Protein AF-A0A7S2PXH4-F1 (afdb_monomer)

Organism: NCBI:txid1333877

Foldseek 3Di:
DDDWDWDFPDDDPQKTWTQTPLQSDTDIDGVVVNPDDDDDDPDPVVVVVVVVVVVVVVVVVVCVVVVHPDDDDDPVVVVVVVVVVVVVVVVVVVVVVVSVVVVVVVVD

Radius of gyration: 20.84 Å; Cα contacts (8 Å, |Δi|>4): 64; chains: 1; bounding box: 46×39×56 Å

Secondary structure (DSSP, 8-state):
-----EEEEEEETTEEEEEETTTTEEEEEEGGGG-S--PPPS-HHHHHHHHHHHHHHHHHHHHHHTT-S-----HHHHHHHHHHHHHHHHHHHHHHHHHHHHHHHHT-

pLDDT: mean 73.33, std 10.9, range [51.22, 93.06]

Solvent-accessible surface area (backbone atoms only — not comparable to full-atom values): 6592 Å² total; per-residue (Å²): 133,83,89,79,64,58,47,77,79,48,78,58,92,62,37,33,32,33,36,28,65,91,72,75,43,76,45,76,45,50,52,81,76,66,62,87,80,84,82,78,74,96,44,72,66,56,52,50,48,50,52,49,49,53,52,50,49,50,50,50,49,50,32,58,76,69,75,46,94,72,89,84,78,58,70,64,60,57,47,52,53,54,48,51,51,52,51,50,53,53,51,52,51,52,53,51,50,51,52,52,50,56,52,61,59,74,74,109

Mean predicted aligned error: 15.56 Å

Structure (mmCIF, N/CA/C/O backbone):
data_AF-A0A7S2PXH4-F1
#
_entry.id   AF-A0A7S2PXH4-F1
#
loop_
_atom_site.group_PDB
_atom_site.id
_atom_site.type_symbol
_atom_site.label_atom_id
_atom_site.label_alt_id
_atom_site.label_comp_id
_atom_site.label_asym_id
_atom_site.label_entity_id
_atom_site.label_seq_id
_atom_site.pdbx_PDB_ins_code
_atom_site.Cartn_x
_atom_site.Cartn_y
_atom_site.Cartn_z
_atom_site.occupancy
_atom_site.B_iso_or_equiv
_atom_site.auth_seq_id
_atom_site.auth_comp_id
_atom_site.auth_asym_id
_atom_site.auth_atom_id
_atom_site.pdbx_PDB_model_num
ATOM 1 N N . GLY A 1 1 ? -23.917 -3.960 0.389 1.00 55.62 1 GLY A N 1
ATOM 2 C CA . GLY A 1 1 ? -23.735 -3.595 1.810 1.00 55.62 1 GLY A CA 1
ATOM 3 C C . GLY A 1 1 ? -22.778 -2.424 1.901 1.00 55.62 1 GLY A C 1
ATOM 4 O O . GLY A 1 1 ? -22.101 -2.149 0.921 1.00 55.62 1 GLY A O 1
ATOM 5 N N . ARG A 1 2 ? -22.734 -1.703 3.026 1.00 70.00 2 ARG A N 1
ATOM 6 C CA . ARG A 1 2 ? -21.697 -0.683 3.260 1.00 70.00 2 ARG A CA 1
ATOM 7 C C . ARG A 1 2 ? -20.409 -1.412 3.660 1.00 70.00 2 ARG A C 1
ATOM 9 O O . ARG A 1 2 ? -20.461 -2.209 4.593 1.00 70.00 2 ARG A O 1
ATOM 16 N N . TRP A 1 3 ? -19.305 -1.154 2.962 1.00 74.88 3 TRP A N 1
ATOM 17 C CA . TRP A 1 3 ? -17.989 -1.701 3.302 1.00 74.88 3 TRP A CA 1
ATOM 18 C C . TRP A 1 3 ? -17.607 -1.324 4.739 1.00 74.88 3 TRP A C 1
ATOM 20 O O . TRP A 1 3 ? -17.840 -0.192 5.176 1.00 74.88 3 TRP A O 1
ATOM 30 N N . ARG A 1 4 ? -17.079 -2.292 5.494 1.00 77.75 4 ARG A N 1
ATOM 31 C CA . ARG A 1 4 ? -16.618 -2.112 6.876 1.00 77.75 4 ARG A CA 1
ATOM 32 C C . ARG A 1 4 ? -15.147 -2.489 6.941 1.00 77.75 4 ARG A C 1
ATOM 34 O O . ARG A 1 4 ? -14.766 -3.551 6.470 1.00 77.75 4 ARG A O 1
ATOM 41 N N . HIS A 1 5 ? -14.344 -1.625 7.547 1.00 80.94 5 HIS A N 1
ATOM 42 C CA . HIS A 1 5 ? -12.913 -1.857 7.721 1.00 80.94 5 HIS A CA 1
ATOM 43 C C . HIS A 1 5 ? -12.655 -2.518 9.076 1.00 80.94 5 HIS A C 1
ATOM 45 O O . HIS A 1 5 ? -13.269 -2.143 10.084 1.00 80.94 5 HIS A O 1
ATOM 51 N N . GLY A 1 6 ? -11.747 -3.486 9.102 1.00 84.12 6 GLY A N 1
ATOM 52 C CA . GLY A 1 6 ? -11.333 -4.174 10.314 1.00 84.12 6 GLY A CA 1
ATOM 53 C C . GLY A 1 6 ? -9.938 -4.764 10.164 1.00 84.12 6 GLY A C 1
ATOM 54 O O . GLY A 1 6 ? -9.453 -4.963 9.053 1.00 84.12 6 GLY A O 1
ATOM 55 N N . ARG A 1 7 ? -9.284 -5.015 11.294 1.00 82.19 7 ARG A N 1
ATOM 56 C CA . ARG A 1 7 ? -7.990 -5.688 11.360 1.00 82.19 7 ARG A CA 1
ATOM 57 C C . ARG A 1 7 ? -8.219 -7.146 11.721 1.00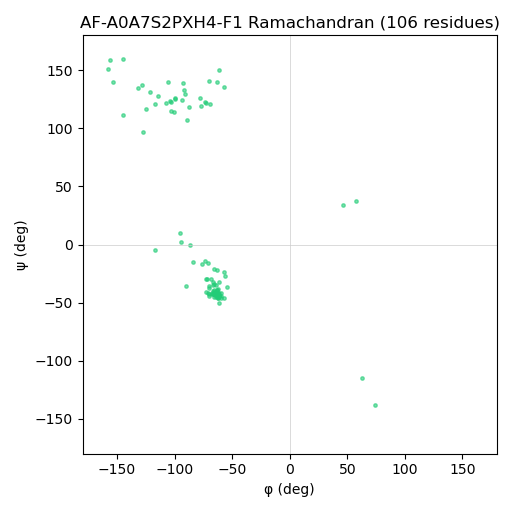 82.19 7 ARG A C 1
ATOM 59 O O . ARG A 1 7 ? -8.835 -7.430 12.744 1.00 82.19 7 ARG A O 1
ATOM 66 N N . VAL A 1 8 ? -7.705 -8.067 10.913 1.00 85.25 8 VAL A N 1
ATOM 67 C CA . VAL A 1 8 ? -7.726 -9.487 11.275 1.00 85.25 8 VAL A CA 1
ATOM 68 C C . VAL A 1 8 ? -6.642 -9.757 12.305 1.00 85.25 8 VAL A C 1
ATOM 70 O O . VAL A 1 8 ? -5.463 -9.508 12.065 1.00 85.25 8 VAL A O 1
ATOM 73 N N . LEU A 1 9 ? -7.075 -10.211 13.477 1.00 84.62 9 LEU A N 1
ATOM 74 C CA . LEU A 1 9 ? -6.204 -10.553 14.597 1.00 84.62 9 LEU A CA 1
ATOM 75 C C . LEU A 1 9 ? -5.781 -12.019 14.536 1.00 84.62 9 LEU A C 1
ATOM 77 O O . LEU A 1 9 ? -4.656 -12.355 14.893 1.00 84.62 9 LEU A O 1
ATOM 81 N N . GLU A 1 10 ? -6.688 -12.886 14.088 1.00 86.75 10 GLU A N 1
ATOM 82 C CA . GLU A 1 10 ? -6.461 -14.323 14.025 1.00 86.75 10 GLU A CA 1
ATOM 83 C C . GLU A 1 10 ? -7.331 -14.962 12.936 1.00 86.75 10 GLU A C 1
ATOM 85 O O . GLU A 1 10 ? -8.504 -14.612 12.790 1.00 86.75 10 GLU A O 1
ATOM 90 N N . LEU A 1 11 ? -6.759 -15.914 12.195 1.00 87.62 11 LEU A N 1
ATOM 91 C CA . LEU A 1 11 ? -7.459 -16.743 11.215 1.00 87.62 11 LEU A CA 1
ATOM 92 C C . LEU A 1 11 ? -7.216 -18.218 11.563 1.00 87.62 11 LEU A C 1
ATOM 94 O O . LEU A 1 11 ? -6.077 -18.683 11.538 1.00 87.6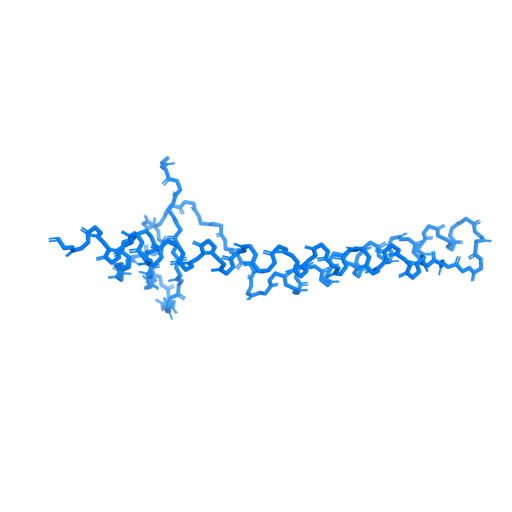2 11 LEU A O 1
ATOM 98 N N . GLN A 1 12 ? -8.277 -18.950 11.902 1.00 86.62 12 GLN A N 1
ATOM 99 C CA . GLN A 1 12 ? -8.219 -20.368 12.269 1.00 86.62 12 GLN A CA 1
ATOM 100 C C . GLN A 1 12 ? -9.211 -21.173 11.428 1.00 86.62 12 GLN A C 1
ATOM 102 O O . GLN A 1 12 ? -10.392 -21.273 11.758 1.00 86.62 12 GLN A O 1
ATOM 107 N N . GLY A 1 13 ? -8.725 -21.791 10.351 1.00 88.69 13 GLY A N 1
ATOM 108 C CA . GLY A 1 13 ? -9.579 -22.568 9.451 1.00 88.69 13 GLY A CA 1
ATOM 109 C C . GLY A 1 13 ? -10.641 -21.682 8.797 1.00 88.69 13 GLY A C 1
ATOM 110 O O . GLY A 1 13 ? -10.299 -20.791 8.027 1.00 88.69 13 GLY A O 1
ATOM 111 N N . GLU A 1 14 ? -11.916 -21.924 9.112 1.00 90.38 14 GLU A N 1
ATOM 112 C CA . GLU A 1 14 ? -13.057 -21.145 8.602 1.00 90.38 14 GLU A CA 1
ATOM 113 C C . GLU A 1 14 ? -13.500 -20.010 9.541 1.00 90.38 14 GLU A C 1
ATOM 115 O O . GLU A 1 14 ? -14.466 -19.313 9.243 1.00 90.38 14 GLU A O 1
ATOM 120 N N . GLU A 1 15 ? -12.814 -19.810 10.665 1.00 91.25 15 GLU A N 1
ATOM 121 C CA . GLU A 1 15 ? -13.125 -18.778 11.656 1.00 91.25 15 GLU A CA 1
ATOM 122 C C . GLU A 1 15 ? -12.121 -17.628 11.576 1.00 91.25 15 GLU A C 1
ATOM 124 O O . GLU A 1 15 ? -10.911 -17.846 11.458 1.00 91.25 15 GLU A O 1
ATOM 129 N N . VAL A 1 16 ? -12.618 -16.399 11.704 1.00 91.19 16 VAL A N 1
ATOM 130 C CA . VAL A 1 16 ? -11.802 -15.185 11.697 1.00 91.19 16 VAL A CA 1
ATOM 131 C C . VAL A 1 16 ? -12.171 -14.282 12.867 1.00 91.19 16 VAL A C 1
ATOM 133 O O . VAL A 1 16 ? -13.343 -14.044 13.159 1.00 91.19 16 VAL A O 1
ATOM 136 N N . THR A 1 17 ? -11.147 -13.769 13.543 1.00 90.62 17 THR A N 1
ATOM 137 C CA . THR A 1 17 ? -11.286 -12.758 14.591 1.00 90.62 17 THR A CA 1
ATOM 138 C C . THR A 1 17 ? -10.932 -11.399 14.000 1.00 90.62 17 THR A C 1
ATOM 140 O O . THR A 1 17 ? -9.780 -11.161 13.626 1.00 90.62 17 THR A O 1
ATOM 143 N N . VAL A 1 18 ? -11.916 -10.504 13.919 1.00 88.81 18 VAL A N 1
ATOM 144 C CA . VAL A 1 18 ? -11.778 -9.164 13.339 1.00 88.81 18 VAL A CA 1
ATOM 145 C C . VAL A 1 18 ? -11.963 -8.111 14.424 1.00 88.81 18 VAL A C 1
ATOM 147 O O . VAL A 1 18 ? -12.966 -8.099 15.132 1.00 88.81 18 VAL A O 1
ATOM 150 N N . GLU A 1 19 ? -11.014 -7.188 14.533 1.00 87.50 19 GLU A N 1
ATOM 151 C CA . GLU A 1 19 ? -11.189 -5.931 15.254 1.00 87.50 19 GLU A CA 1
ATOM 152 C C . GLU A 1 19 ? -11.737 -4.874 14.291 1.00 87.50 19 GLU A C 1
ATOM 154 O O . GLU A 1 19 ? -11.032 -4.379 13.410 1.00 87.50 19 GLU A O 1
ATOM 159 N N . TRP A 1 20 ? -13.009 -4.514 14.435 1.00 86.75 20 TRP A N 1
ATOM 160 C CA . TRP A 1 20 ? -13.659 -3.543 13.560 1.00 86.75 20 TRP A CA 1
ATOM 161 C C . TRP A 1 20 ? -13.192 -2.119 13.858 1.00 86.75 20 TRP A C 1
ATOM 163 O O . TRP A 1 20 ? -13.401 -1.599 14.956 1.00 86.75 20 TRP A O 1
ATOM 173 N N . THR A 1 21 ? -12.647 -1.437 12.850 1.00 76.88 21 THR A N 1
ATOM 174 C CA . THR A 1 21 ? -11.992 -0.135 13.023 1.00 76.88 21 THR A CA 1
ATOM 175 C C . THR A 1 21 ? -12.949 0.935 13.535 1.00 76.88 21 THR A C 1
ATOM 177 O O . THR A 1 21 ? -12.545 1.758 14.341 1.00 76.88 21 THR A O 1
ATOM 180 N N . ALA A 1 22 ? -14.207 0.955 13.086 1.00 73.56 22 ALA A N 1
ATOM 181 C CA . ALA A 1 22 ? -15.157 2.011 13.452 1.00 73.56 22 ALA A CA 1
ATOM 182 C C . ALA A 1 22 ? -15.633 1.933 14.914 1.00 73.56 22 ALA A C 1
ATOM 184 O O . ALA A 1 22 ? -15.959 2.961 15.501 1.00 73.56 22 ALA A O 1
ATOM 185 N N . SER A 1 23 ? -15.677 0.731 15.488 1.00 75.06 23 SER A N 1
ATOM 186 C CA . SER A 1 23 ? -16.273 0.467 16.802 1.00 75.06 23 SER A CA 1
ATOM 187 C C . SER A 1 23 ? -15.277 -0.044 17.843 1.00 75.06 23 SER A C 1
ATOM 189 O O . SER A 1 23 ? -15.681 -0.234 18.985 1.00 75.06 23 SER A O 1
ATOM 191 N N . ASN A 1 24 ? -14.010 -0.289 17.471 1.00 75.44 24 ASN A N 1
ATOM 192 C CA . ASN A 1 24 ? -13.017 -1.001 18.295 1.00 75.44 24 ASN A CA 1
ATOM 193 C C . ASN A 1 24 ? -13.602 -2.282 18.923 1.00 75.44 24 ASN A C 1
ATOM 195 O O . ASN A 1 24 ? -13.309 -2.641 20.061 1.00 75.44 24 ASN A O 1
ATOM 199 N N . PHE A 1 25 ? -14.507 -2.928 18.189 1.00 84.31 25 PHE A N 1
ATOM 200 C CA . PHE A 1 25 ? -15.219 -4.112 18.642 1.00 84.31 25 PHE A CA 1
ATOM 201 C C . PHE A 1 25 ? -14.545 -5.326 18.028 1.00 84.31 25 PHE A C 1
ATOM 203 O O . PHE A 1 25 ? -14.382 -5.377 16.808 1.00 84.31 25 PHE A O 1
ATOM 210 N N . VAL A 1 26 ? -14.160 -6.276 18.874 1.00 89.06 26 VAL A N 1
ATOM 211 C CA . VAL A 1 26 ? -13.583 -7.544 18.441 1.00 89.06 26 VAL A CA 1
ATOM 212 C C . VAL A 1 26 ? -14.701 -8.561 18.330 1.00 89.06 26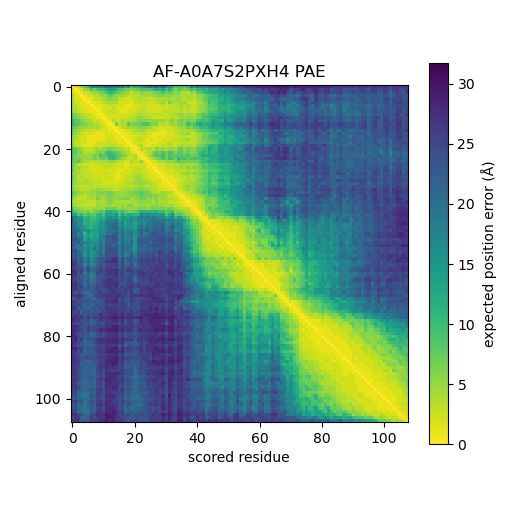 VAL A C 1
ATOM 214 O O . VAL A 1 26 ? -15.424 -8.814 19.292 1.00 89.06 26 VAL A O 1
ATOM 217 N N . GLU A 1 27 ? -14.823 -9.148 17.152 1.00 91.56 27 GLU A N 1
ATOM 218 C CA . GLU A 1 27 ? -15.830 -10.147 16.847 1.00 91.56 27 GLU A CA 1
ATOM 219 C C . GLU A 1 27 ? -15.157 -11.368 16.234 1.00 91.56 27 GLU A C 1
ATOM 221 O O . GLU A 1 27 ? -14.270 -11.240 15.388 1.00 91.56 27 GLU A O 1
ATOM 226 N N . ARG A 1 28 ? -15.581 -12.554 16.670 1.00 91.75 28 ARG A N 1
ATOM 227 C CA . ARG A 1 28 ? -15.217 -13.815 16.032 1.00 91.75 28 ARG A CA 1
ATOM 228 C C . ARG A 1 28 ? -16.415 -14.291 15.234 1.00 91.75 28 ARG A C 1
ATOM 230 O O . ARG A 1 28 ? -17.497 -14.432 15.802 1.00 91.75 28 ARG A O 1
ATOM 237 N N . LEU A 1 29 ? -16.210 -14.516 13.946 1.00 93.06 29 LEU A N 1
ATOM 238 C CA . LEU A 1 29 ? -17.256 -14.971 13.047 1.00 93.06 29 LEU A CA 1
ATOM 239 C C . LEU A 1 29 ? -16.701 -15.927 11.982 1.00 93.06 29 LEU A C 1
ATOM 241 O O . LEU A 1 29 ? -15.502 -15.899 11.688 1.00 93.06 29 LEU A O 1
ATOM 245 N N . PRO A 1 30 ? -17.564 -16.739 11.355 1.00 91.25 30 PRO A N 1
ATOM 246 C CA . PRO A 1 30 ? -17.184 -17.531 10.197 1.00 91.25 30 PRO A CA 1
ATOM 247 C C . PRO A 1 30 ? -16.779 -16.639 9.016 1.00 91.25 30 PRO A C 1
ATOM 249 O O . PRO A 1 30 ? -17.460 -15.663 8.701 1.00 91.25 30 PRO A O 1
ATOM 252 N N . LEU A 1 31 ? -15.732 -17.019 8.280 1.00 86.44 31 LEU A N 1
ATOM 253 C CA . LEU A 1 31 ? -15.223 -16.282 7.115 1.00 86.44 31 LEU A CA 1
ATOM 254 C C . LEU A 1 31 ? -16.319 -16.030 6.064 1.00 86.44 31 LEU A C 1
ATOM 256 O O . LEU A 1 31 ? -16.390 -14.963 5.464 1.00 86.44 31 LEU A O 1
ATOM 260 N N . ARG A 1 32 ? -17.224 -17.003 5.888 1.00 87.06 32 ARG A N 1
ATOM 261 C CA . ARG A 1 32 ? -18.374 -16.924 4.970 1.00 87.06 32 ARG A CA 1
ATOM 262 C C . ARG A 1 32 ? -19.382 -15.824 5.321 1.00 87.06 32 ARG A C 1
ATOM 264 O O . ARG A 1 32 ? -20.149 -15.416 4.456 1.00 87.06 32 ARG A O 1
ATOM 271 N N . GLU A 1 33 ? -19.413 -15.371 6.574 1.00 85.81 33 GLU A N 1
ATOM 272 C CA . GLU A 1 33 ? -20.321 -14.312 7.030 1.00 85.81 33 GLU A CA 1
ATOM 273 C C . GLU A 1 33 ? -19.775 -12.907 6.743 1.00 85.81 33 GLU A C 1
ATOM 275 O O . GLU A 1 33 ? -20.546 -11.949 6.732 1.00 85.81 33 GLU A O 1
ATOM 280 N N . LEU A 1 34 ? -18.477 -12.777 6.428 1.00 78.56 34 LEU A N 1
ATOM 281 C CA . LEU A 1 34 ? -17.877 -11.503 6.016 1.00 78.56 34 LEU A CA 1
ATOM 282 C C . LEU A 1 34 ? -18.311 -11.040 4.614 1.00 78.56 34 LEU A C 1
ATOM 284 O O . LEU A 1 34 ? -18.161 -9.862 4.296 1.00 78.56 34 LEU A O 1
ATOM 288 N N . GLY A 1 35 ? -18.883 -11.924 3.789 1.00 79.75 35 GLY A N 1
ATOM 289 C CA . GLY A 1 35 ? -19.272 -11.602 2.413 1.00 79.75 35 GLY A CA 1
ATOM 290 C C . GLY A 1 35 ? -18.066 -11.486 1.474 1.00 79.75 35 GLY A C 1
ATOM 291 O O . GLY A 1 35 ? -17.164 -12.319 1.522 1.00 79.75 35 GLY A O 1
ATOM 292 N N . GLU A 1 36 ? -18.064 -10.481 0.592 1.00 78.62 36 GLU A N 1
ATOM 293 C CA . GLU A 1 36 ? -16.902 -10.161 -0.250 1.00 78.62 36 GLU A CA 1
ATOM 294 C C . GLU A 1 36 ? -15.799 -9.526 0.606 1.00 78.62 36 GLU A C 1
ATOM 296 O O . GLU A 1 36 ? -16.018 -8.501 1.254 1.00 78.62 36 GLU A O 1
ATOM 301 N N . VAL A 1 37 ? -14.617 -10.149 0.612 1.00 74.31 37 VAL A N 1
ATOM 302 C CA . VAL A 1 37 ? -13.460 -9.699 1.392 1.00 74.31 37 VAL A CA 1
ATOM 303 C C . VAL A 1 37 ? -12.327 -9.324 0.450 1.00 74.31 37 VAL A C 1
ATOM 305 O O . VAL A 1 37 ? -11.840 -10.165 -0.304 1.00 74.31 37 VAL A O 1
ATOM 308 N N . GLU A 1 38 ? -11.889 -8.072 0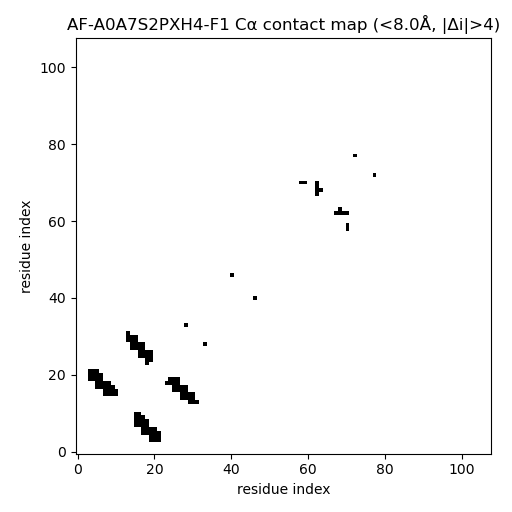.533 1.00 78.88 38 GLU A N 1
ATOM 309 C CA . GLU A 1 38 ? -10.675 -7.586 -0.115 1.00 78.88 38 GLU A CA 1
ATOM 310 C C . GLU A 1 38 ? -9.573 -7.461 0.941 1.00 78.88 38 GLU A C 1
ATOM 312 O O . GLU A 1 38 ? -9.691 -6.704 1.909 1.00 78.88 38 GLU A O 1
ATOM 317 N N . TRP A 1 39 ? -8.528 -8.272 0.794 1.00 76.56 39 TRP A N 1
ATOM 318 C CA . TRP A 1 39 ? -7.414 -8.318 1.732 1.00 76.56 39 TRP A CA 1
ATOM 319 C C . TRP A 1 39 ? -6.372 -7.283 1.336 1.00 76.56 39 TRP A C 1
ATOM 321 O O . TRP A 1 39 ? -5.788 -7.376 0.260 1.00 76.56 39 TRP A O 1
ATOM 331 N N . LEU A 1 40 ? -6.122 -6.320 2.221 1.00 68.44 40 LEU A N 1
ATOM 332 C CA . LEU A 1 40 ? -5.036 -5.369 2.021 1.00 68.44 40 LEU A CA 1
ATOM 333 C C . LEU A 1 40 ? -3.681 -6.076 2.193 1.00 68.44 40 LEU A C 1
ATOM 335 O O . LEU A 1 40 ? -3.545 -6.910 3.099 1.00 68.44 40 LEU A O 1
ATOM 339 N N . PRO A 1 41 ? -2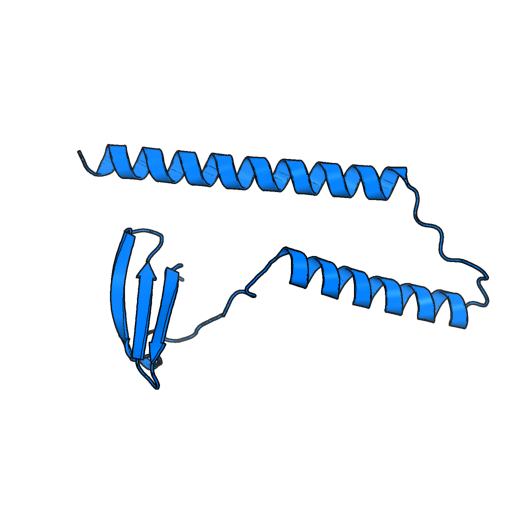.678 -5.748 1.365 1.00 59.50 41 PRO A N 1
ATOM 340 C CA . PRO A 1 41 ? -1.336 -6.280 1.522 1.00 59.50 41 PRO A CA 1
ATOM 341 C C . PRO A 1 41 ? -0.738 -5.875 2.882 1.00 59.50 41 PRO A C 1
ATOM 343 O O . PRO A 1 41 ? -1.078 -4.825 3.435 1.00 59.50 41 PRO A O 1
ATOM 346 N N . PRO A 1 42 ? 0.151 -6.709 3.450 1.00 57.69 42 PRO A N 1
ATOM 347 C CA . PRO A 1 42 ? 0.697 -6.509 4.792 1.00 57.69 42 PRO A CA 1
ATOM 348 C C . PRO A 1 42 ? 1.574 -5.255 4.922 1.00 57.69 42 PRO A C 1
ATOM 350 O O . PRO A 1 42 ? 1.748 -4.769 6.040 1.00 57.69 42 PRO A O 1
ATOM 353 N N . ASP A 1 43 ? 2.100 -4.728 3.811 1.00 65.94 43 ASP A N 1
ATOM 354 C CA . ASP A 1 43 ? 2.897 -3.505 3.785 1.00 65.94 43 ASP A CA 1
ATOM 355 C C . ASP A 1 43 ? 2.639 -2.696 2.493 1.00 65.94 43 ASP A C 1
ATOM 357 O O . ASP A 1 43 ? 3.042 -3.125 1.408 1.00 65.94 43 ASP A O 1
ATOM 361 N N . PRO A 1 44 ? 2.003 -1.513 2.580 1.00 56.28 44 PRO A N 1
ATOM 362 C CA . PRO A 1 44 ? 1.870 -0.587 1.453 1.00 56.28 44 PRO A CA 1
ATOM 363 C C . PRO A 1 44 ? 3.218 -0.191 0.831 1.00 56.28 44 PRO A C 1
ATOM 365 O O . PRO A 1 44 ? 3.282 0.120 -0.356 1.00 56.28 44 PRO A O 1
ATOM 368 N N . ALA A 1 45 ? 4.313 -0.223 1.602 1.00 53.19 45 ALA A N 1
ATOM 369 C CA . ALA A 1 45 ? 5.654 0.018 1.082 1.00 53.19 45 ALA A CA 1
ATOM 370 C C . ALA A 1 45 ? 6.175 -1.160 0.240 1.00 53.19 45 ALA A C 1
ATOM 372 O O . ALA A 1 45 ? 6.926 -0.927 -0.703 1.00 53.19 45 ALA A O 1
ATOM 373 N N . GLN A 1 46 ? 5.757 -2.404 0.516 1.00 55.91 46 GLN A N 1
ATOM 374 C CA . GLN A 1 46 ? 6.058 -3.547 -0.361 1.00 55.91 46 GLN A CA 1
ATOM 375 C C . GLN A 1 46 ? 5.286 -3.475 -1.675 1.00 55.91 46 GLN A C 1
ATOM 377 O O . GLN A 1 46 ? 5.841 -3.815 -2.714 1.00 55.91 46 GLN A O 1
ATOM 382 N N . GLU A 1 47 ? 4.037 -3.010 -1.649 1.00 61.56 47 GLU A N 1
ATOM 383 C CA . GLU A 1 47 ? 3.259 -2.790 -2.872 1.00 61.56 47 GLU A CA 1
ATOM 384 C C . GLU A 1 47 ? 3.873 -1.663 -3.716 1.00 61.56 47 GLU A C 1
ATOM 386 O O . GLU A 1 47 ? 4.063 -1.826 -4.918 1.00 61.56 47 GLU A O 1
ATOM 391 N N . MET A 1 48 ? 4.297 -0.568 -3.075 1.00 55.69 48 MET A N 1
ATOM 392 C CA . MET A 1 48 ? 5.048 0.504 -3.734 1.00 55.69 48 MET A CA 1
ATOM 393 C C . MET A 1 48 ? 6.382 0.001 -4.302 1.00 55.69 48 MET A C 1
ATOM 395 O O . MET A 1 48 ? 6.741 0.357 -5.418 1.00 55.69 48 MET A O 1
ATOM 399 N N . ALA A 1 49 ? 7.113 -0.844 -3.568 1.00 58.56 49 ALA A N 1
ATOM 400 C CA . ALA A 1 49 ? 8.367 -1.428 -4.038 1.00 58.56 49 ALA A CA 1
ATOM 401 C C . ALA A 1 49 ? 8.151 -2.361 -5.239 1.00 58.56 49 ALA A C 1
ATOM 403 O O . ALA A 1 49 ? 8.896 -2.265 -6.207 1.00 58.56 49 ALA A O 1
ATOM 404 N N . GLY A 1 50 ? 7.111 -3.201 -5.213 1.00 65.25 50 GLY A N 1
ATOM 405 C CA . GLY A 1 50 ? 6.730 -4.051 -6.343 1.00 65.25 50 GLY A CA 1
ATOM 406 C C . GLY A 1 50 ? 6.303 -3.234 -7.561 1.00 65.25 50 GLY A C 1
ATOM 407 O O . GLY A 1 50 ? 6.752 -3.503 -8.669 1.00 65.25 50 GLY A O 1
ATOM 408 N N . TRP A 1 51 ? 5.522 -2.171 -7.357 1.00 68.88 51 TRP A N 1
ATOM 409 C CA . TRP A 1 51 ? 5.143 -1.244 -8.422 1.00 68.88 51 TRP A CA 1
ATOM 410 C C . TRP A 1 51 ? 6.357 -0.509 -9.005 1.00 68.88 51 TRP A C 1
ATOM 412 O O . TRP A 1 51 ? 6.456 -0.354 -10.223 1.00 68.88 51 TRP A O 1
ATOM 422 N N . LEU A 1 52 ? 7.304 -0.087 -8.163 1.00 68.12 52 LEU A N 1
ATOM 423 C CA . LEU A 1 52 ? 8.561 0.518 -8.602 1.00 68.12 52 LEU A CA 1
ATOM 424 C C . LEU A 1 52 ? 9.427 -0.489 -9.363 1.00 68.12 52 LEU A C 1
ATOM 426 O O . LEU A 1 52 ? 9.977 -0.128 -10.399 1.00 68.12 52 LEU A O 1
ATOM 430 N N . GLU A 1 53 ? 9.531 -1.738 -8.905 1.00 67.88 53 GLU A N 1
ATOM 431 C CA . GLU A 1 53 ? 10.256 -2.803 -9.608 1.00 67.88 53 GLU A CA 1
ATOM 432 C C . GLU A 1 53 ? 9.627 -3.106 -10.972 1.00 67.88 53 GLU A C 1
ATOM 434 O O . GLU A 1 53 ? 10.345 -3.157 -11.968 1.00 67.88 53 GLU A O 1
ATOM 439 N N . GLU A 1 54 ? 8.302 -3.242 -11.048 1.00 68.88 54 GLU A N 1
ATOM 440 C CA . GLU A 1 54 ? 7.580 -3.523 -12.293 1.00 68.88 54 GLU A CA 1
ATOM 441 C C . GLU A 1 54 ? 7.676 -2.364 -13.291 1.00 68.88 54 GLU A C 1
ATOM 443 O O . GLU A 1 54 ? 7.974 -2.590 -14.466 1.00 68.88 54 GLU A O 1
ATOM 448 N N . ASN A 1 55 ? 7.496 -1.117 -12.844 1.00 68.88 55 ASN A N 1
ATOM 449 C CA . ASN A 1 55 ? 7.640 0.045 -13.724 1.00 68.88 55 ASN A CA 1
ATOM 450 C C . ASN A 1 55 ? 9.093 0.283 -14.128 1.00 68.88 55 ASN A C 1
ATOM 452 O O . ASN A 1 55 ? 9.352 0.636 -15.277 1.00 68.88 55 ASN A O 1
ATOM 456 N N . THR A 1 56 ? 10.050 0.035 -13.233 1.00 68.62 56 THR A N 1
ATOM 457 C CA . THR A 1 56 ? 11.476 0.121 -13.572 1.00 68.62 56 THR A CA 1
ATOM 458 C C . THR A 1 56 ? 11.862 -0.973 -14.563 1.00 68.62 56 THR A C 1
ATOM 460 O O . THR A 1 56 ? 12.600 -0.696 -15.503 1.00 68.62 56 THR A O 1
ATOM 463 N N . ALA A 1 57 ? 11.339 -2.193 -14.417 1.00 66.19 57 ALA A N 1
ATOM 464 C CA . ALA A 1 57 ? 11.556 -3.282 -15.366 1.00 66.19 57 ALA A CA 1
ATOM 465 C C . ALA A 1 57 ? 10.931 -2.984 -16.738 1.00 66.19 57 ALA A C 1
ATOM 467 O O . ALA A 1 57 ? 11.571 -3.217 -17.762 1.00 66.19 57 ALA A O 1
ATOM 468 N N . ALA A 1 58 ? 9.721 -2.420 -16.770 1.00 71.38 58 ALA A N 1
ATOM 469 C CA . ALA A 1 58 ? 9.078 -1.987 -18.007 1.00 71.38 58 ALA A CA 1
ATOM 470 C C . ALA A 1 58 ? 9.854 -0.847 -18.689 1.00 71.38 58 ALA A C 1
ATOM 472 O O . ALA A 1 58 ? 10.058 -0.885 -19.901 1.00 71.38 58 ALA A O 1
ATOM 473 N N . ALA A 1 59 ? 10.345 0.126 -17.915 1.00 68.38 59 ALA A N 1
ATOM 474 C CA . ALA A 1 59 ? 11.182 1.210 -18.419 1.00 68.38 59 ALA A CA 1
ATOM 475 C C . ALA A 1 59 ? 12.530 0.695 -18.952 1.00 68.38 59 ALA A C 1
ATOM 477 O O . ALA A 1 59 ? 12.958 1.118 -20.022 1.00 68.38 59 ALA A O 1
ATOM 478 N N . LEU A 1 60 ? 13.169 -0.253 -18.252 1.00 61.31 60 LEU A N 1
ATOM 479 C CA . LEU A 1 60 ? 14.392 -0.947 -18.686 1.00 61.31 60 LEU A CA 1
ATOM 480 C C . LEU A 1 60 ? 14.190 -1.695 -19.995 1.00 61.31 60 LEU A C 1
ATOM 482 O O . LEU A 1 60 ? 15.022 -1.575 -20.890 1.00 61.31 60 LEU A O 1
ATOM 486 N N . GLN A 1 61 ? 13.088 -2.430 -20.124 1.00 67.69 61 GLN A N 1
ATOM 487 C CA . GLN A 1 61 ? 12.789 -3.151 -21.352 1.00 67.69 61 GLN A CA 1
ATOM 488 C C . GLN A 1 61 ? 12.554 -2.187 -22.521 1.00 67.69 61 GLN A C 1
ATOM 490 O O . GLN A 1 61 ? 13.124 -2.395 -23.584 1.00 67.69 61 GLN A O 1
ATOM 495 N N . ALA A 1 62 ? 11.804 -1.101 -22.311 1.00 72.00 62 ALA A N 1
ATOM 496 C CA . ALA A 1 62 ? 11.594 -0.079 -23.336 1.00 72.00 62 ALA A CA 1
ATOM 497 C C . ALA A 1 62 ? 12.906 0.610 -23.746 1.00 72.00 62 ALA A C 1
ATOM 499 O O . ALA A 1 62 ? 13.160 0.787 -24.930 1.00 72.00 62 ALA A O 1
ATOM 500 N N . ALA A 1 63 ? 13.779 0.934 -22.787 1.00 68.56 63 ALA A N 1
ATOM 501 C CA . ALA A 1 63 ? 15.087 1.519 -23.074 1.00 68.56 63 ALA A CA 1
ATOM 502 C C . ALA A 1 63 ? 15.986 0.573 -23.887 1.00 68.56 63 ALA A C 1
ATOM 504 O O . ALA A 1 63 ? 16.672 1.021 -24.798 1.00 68.56 63 ALA A O 1
ATOM 505 N N . VAL A 1 64 ? 15.959 -0.732 -23.596 1.00 65.88 64 VAL A N 1
ATOM 506 C CA . VAL A 1 64 ? 16.675 -1.748 -24.386 1.00 65.88 64 VAL A CA 1
ATOM 507 C C . VAL A 1 64 ? 16.078 -1.886 -25.788 1.00 65.88 64 VAL A C 1
ATOM 509 O O . VAL A 1 64 ? 16.827 -1.982 -26.758 1.00 65.88 64 VAL A O 1
ATOM 512 N N . ASP A 1 65 ? 14.750 -1.886 -25.903 1.00 76.94 65 ASP A N 1
ATOM 513 C CA . ASP A 1 65 ? 14.049 -2.016 -27.184 1.00 76.94 65 ASP A CA 1
ATOM 514 C C . ASP A 1 65 ? 14.251 -0.775 -28.085 1.00 76.94 65 ASP A C 1
ATOM 516 O O . ASP A 1 65 ? 14.304 -0.915 -29.309 1.00 76.94 65 ASP A O 1
ATOM 520 N N . ASP A 1 66 ? 14.438 0.410 -27.488 1.00 80.19 66 ASP A N 1
ATOM 521 C CA . ASP A 1 66 ? 14.672 1.698 -28.164 1.00 80.19 66 ASP A CA 1
ATOM 522 C C . ASP A 1 66 ? 16.171 2.077 -28.304 1.00 80.19 66 ASP A C 1
ATOM 524 O O . ASP A 1 66 ? 16.496 3.196 -28.714 1.00 80.19 66 ASP A O 1
ATOM 528 N N . ASP A 1 67 ? 17.095 1.150 -28.008 1.00 73.25 67 ASP A N 1
ATOM 529 C CA . ASP A 1 67 ? 18.562 1.318 -28.115 1.00 73.25 67 ASP A CA 1
ATOM 530 C C . ASP A 1 67 ? 19.105 2.502 -27.280 1.00 73.25 67 ASP A C 1
ATOM 532 O O . ASP A 1 67 ? 19.995 3.256 -27.683 1.00 73.25 67 ASP A O 1
ATOM 536 N N . HIS A 1 68 ? 18.523 2.708 -26.099 1.00 64.62 68 HIS A N 1
ATOM 537 C CA . HIS A 1 68 ? 18.964 3.691 -25.117 1.00 64.62 68 HIS A CA 1
ATOM 538 C C . HIS A 1 68 ? 19.977 3.081 -24.136 1.00 64.62 68 HIS A C 1
ATOM 540 O O . HIS A 1 68 ? 19.723 2.065 -23.494 1.00 64.62 68 HIS A O 1
ATOM 546 N N . ASP A 1 69 ? 21.115 3.757 -23.952 1.00 64.19 69 ASP A N 1
ATOM 547 C CA . ASP A 1 69 ? 22.226 3.266 -23.121 1.00 64.19 69 ASP A CA 1
ATOM 548 C C . ASP A 1 69 ? 21.999 3.400 -21.602 1.00 64.19 69 ASP A C 1
ATOM 550 O O . ASP A 1 69 ? 22.725 2.801 -20.803 1.00 64.19 69 ASP A O 1
ATOM 554 N N . ALA A 1 70 ? 21.039 4.226 -21.171 1.00 51.22 70 ALA A N 1
ATOM 555 C CA . ALA A 1 70 ? 20.760 4.458 -19.757 1.00 51.22 70 ALA A CA 1
ATOM 556 C C . ALA A 1 70 ? 19.337 4.969 -19.516 1.00 51.22 70 ALA A C 1
ATOM 558 O O . ALA A 1 70 ? 18.781 5.717 -20.318 1.00 51.22 70 ALA A O 1
ATOM 559 N N . ILE A 1 71 ? 18.806 4.643 -18.337 1.00 57.97 71 ILE A N 1
ATOM 560 C CA . ILE A 1 71 ? 17.642 5.307 -17.746 1.00 57.97 71 ILE A CA 1
ATOM 561 C C . ILE A 1 71 ? 18.159 6.240 -16.664 1.00 57.97 71 ILE A C 1
ATOM 563 O O . ILE A 1 71 ? 18.855 5.812 -15.741 1.00 57.97 71 ILE A O 1
ATOM 567 N N . LEU A 1 72 ? 17.838 7.520 -16.798 1.00 57.12 72 LEU A N 1
ATOM 568 C CA . LEU A 1 72 ? 18.201 8.548 -15.837 1.00 57.12 72 LEU A CA 1
ATOM 569 C C . LEU A 1 72 ? 16.936 8.961 -15.093 1.00 57.12 72 LEU A C 1
ATOM 571 O O . LEU A 1 72 ? 15.973 9.401 -15.713 1.00 57.12 72 LEU A O 1
ATOM 575 N N . TYR A 1 73 ? 16.959 8.820 -13.772 1.00 59.72 73 TYR A N 1
ATOM 576 C CA . TYR A 1 73 ? 15.970 9.439 -12.899 1.00 59.72 73 TYR A CA 1
ATOM 577 C C . TYR A 1 73 ? 16.503 10.799 -12.461 1.00 59.72 73 TYR A C 1
ATOM 579 O O . TYR A 1 73 ? 17.665 10.889 -12.051 1.00 59.72 73 TYR A O 1
ATOM 587 N N . ASP A 1 74 ? 15.676 11.841 -12.541 1.00 63.19 74 ASP A N 1
ATOM 588 C CA . ASP A 1 74 ? 16.032 13.141 -11.983 1.00 63.19 74 ASP A CA 1
ATOM 589 C C . ASP A 1 74 ? 16.035 13.032 -10.446 1.00 63.19 74 ASP A C 1
ATOM 591 O O . ASP A 1 74 ? 15.018 12.666 -9.846 1.00 63.19 74 ASP A O 1
ATOM 595 N N . PRO A 1 75 ? 17.166 13.301 -9.770 1.00 55.81 75 PRO A N 1
ATOM 596 C CA . PRO A 1 75 ? 17.213 13.298 -8.314 1.00 55.81 75 PRO A CA 1
ATOM 597 C C . PRO A 1 75 ? 16.215 14.271 -7.668 1.00 55.81 75 PRO A C 1
ATOM 599 O O . PRO A 1 75 ? 15.859 14.070 -6.504 1.00 55.81 75 PRO A O 1
ATOM 602 N N . GLU A 1 76 ? 15.782 15.320 -8.377 1.00 57.09 76 GLU A N 1
ATOM 603 C CA . GLU A 1 76 ? 14.738 16.228 -7.898 1.00 57.09 76 GLU A CA 1
ATOM 604 C C . GLU A 1 76 ? 13.361 15.558 -7.885 1.00 57.09 76 GLU A C 1
ATOM 606 O O . GLU A 1 76 ? 12.704 15.614 -6.846 1.00 57.09 76 GLU A O 1
ATOM 611 N N . ASP A 1 77 ? 12.985 14.823 -8.934 1.00 61.72 77 ASP A N 1
ATOM 612 C CA . ASP A 1 77 ? 11.704 14.100 -9.007 1.00 61.72 77 ASP A CA 1
ATOM 613 C C . ASP A 1 77 ? 11.596 13.042 -7.897 1.00 61.72 77 ASP A C 1
ATOM 615 O O . ASP A 1 77 ? 10.606 12.971 -7.168 1.00 61.72 77 ASP A O 1
ATOM 619 N N . VAL A 1 78 ? 12.670 12.275 -7.674 1.00 62.50 78 VAL A N 1
ATOM 620 C CA . VAL A 1 78 ? 12.720 11.267 -6.598 1.00 62.50 78 VAL A CA 1
ATOM 621 C C . VAL A 1 78 ? 12.612 11.922 -5.214 1.00 62.50 78 VAL A C 1
ATOM 623 O O . VAL A 1 78 ? 12.027 11.361 -4.281 1.00 62.50 78 VAL A O 1
ATOM 626 N N . ARG A 1 79 ? 13.178 13.124 -5.047 1.00 58.56 79 ARG A N 1
ATOM 627 C CA . ARG A 1 79 ? 13.080 13.881 -3.794 1.00 58.56 79 ARG A CA 1
ATOM 628 C C . ARG A 1 79 ? 11.665 14.406 -3.571 1.00 58.56 79 ARG A C 1
ATOM 630 O O . ARG A 1 79 ? 11.181 14.306 -2.443 1.00 58.56 79 ARG A O 1
ATOM 637 N N . GLU A 1 80 ? 11.018 14.931 -4.606 1.00 65.25 80 GLU A N 1
ATOM 638 C CA . GLU A 1 80 ? 9.637 15.414 -4.546 1.00 65.25 80 GLU A CA 1
ATOM 639 C C . GLU A 1 80 ? 8.660 14.280 -4.215 1.00 65.25 80 GLU A C 1
ATOM 641 O O . GLU A 1 80 ? 7.838 14.429 -3.308 1.00 65.25 80 GLU A O 1
ATOM 646 N N . GLU A 1 81 ? 8.811 13.108 -4.835 1.00 66.69 81 GLU A N 1
ATOM 647 C CA . GLU A 1 81 ? 8.010 11.925 -4.502 1.00 66.69 81 GLU A CA 1
ATOM 648 C C . GLU A 1 81 ? 8.236 11.465 -3.053 1.00 66.69 81 GLU A C 1
ATOM 650 O O . GLU A 1 81 ? 7.283 11.193 -2.316 1.00 66.69 81 GLU A O 1
ATOM 655 N N . ALA A 1 82 ? 9.487 11.445 -2.581 1.00 63.34 82 ALA A N 1
ATOM 656 C CA . ALA A 1 82 ? 9.801 11.084 -1.198 1.00 63.34 82 ALA A CA 1
ATOM 657 C C . ALA A 1 82 ? 9.275 12.108 -0.171 1.00 63.34 82 ALA A C 1
ATOM 659 O O . ALA A 1 82 ? 8.945 11.753 0.967 1.00 63.34 82 ALA A O 1
ATOM 660 N N . GLU A 1 83 ? 9.224 13.393 -0.521 1.00 64.06 83 GLU A N 1
ATOM 661 C CA . GLU A 1 83 ? 8.598 14.439 0.294 1.00 64.06 83 GLU A CA 1
ATOM 662 C C . GLU A 1 83 ? 7.070 14.302 0.306 1.00 64.06 83 GLU A C 1
ATOM 664 O O . GLU A 1 83 ? 6.469 14.374 1.383 1.00 64.06 83 GLU A O 1
ATOM 669 N N . ALA A 1 84 ? 6.452 13.996 -0.837 1.00 67.00 84 ALA A N 1
ATOM 670 C CA . ALA A 1 84 ? 5.021 13.726 -0.941 1.00 67.00 84 ALA A CA 1
ATOM 671 C C . ALA A 1 84 ? 4.602 12.509 -0.096 1.00 67.00 84 ALA A C 1
ATOM 673 O O . ALA A 1 84 ? 3.638 12.588 0.671 1.00 67.00 84 ALA A O 1
ATOM 674 N N . LEU A 1 85 ? 5.370 11.416 -0.146 1.00 67.62 85 LEU A N 1
ATOM 675 C CA . LEU A 1 85 ? 5.131 10.221 0.672 1.00 67.62 85 LEU A CA 1
ATOM 676 C C . LEU A 1 85 ? 5.266 10.509 2.172 1.00 67.62 85 LEU A C 1
ATOM 678 O O . LEU A 1 85 ? 4.428 10.075 2.966 1.00 67.62 85 LEU A O 1
ATOM 682 N N . ARG A 1 86 ? 6.280 11.285 2.577 1.00 66.69 86 ARG A N 1
ATOM 683 C CA . ARG A 1 86 ? 6.430 11.715 3.978 1.00 66.69 86 ARG A CA 1
ATOM 684 C C . ARG A 1 86 ? 5.252 12.561 4.440 1.00 66.69 86 ARG A C 1
ATOM 686 O O . ARG A 1 86 ? 4.741 12.330 5.534 1.00 66.69 86 ARG A O 1
ATOM 693 N N . TRP A 1 87 ? 4.804 13.504 3.617 1.00 78.69 87 TRP A N 1
ATOM 694 C CA . TRP A 1 87 ? 3.645 14.332 3.933 1.00 78.69 87 TRP A CA 1
ATOM 695 C C . TRP A 1 87 ? 2.371 13.489 4.082 1.00 78.69 87 TRP A C 1
ATOM 697 O O . TRP A 1 87 ? 1.656 13.633 5.073 1.00 78.69 87 TRP A O 1
ATOM 707 N N . MET A 1 88 ? 2.132 12.544 3.166 1.00 68.75 88 MET A N 1
ATOM 708 C CA . MET A 1 88 ? 1.004 11.611 3.261 1.00 68.75 88 MET A CA 1
ATOM 709 C C . MET A 1 88 ? 1.056 10.761 4.532 1.00 68.75 88 MET A C 1
ATOM 711 O O . MET A 1 88 ? 0.029 10.589 5.185 1.00 68.75 88 MET A O 1
ATOM 715 N N . SER A 1 89 ? 2.235 10.265 4.919 1.00 67.75 89 SER A N 1
ATOM 716 C CA . SER A 1 89 ? 2.397 9.479 6.147 1.00 67.75 89 SER A CA 1
ATOM 717 C C . SER A 1 89 ? 2.030 10.291 7.394 1.00 67.75 89 SER A C 1
ATOM 719 O O . SER A 1 89 ? 1.298 9.804 8.254 1.00 67.75 89 SER A O 1
ATOM 721 N N . VAL A 1 90 ? 2.473 11.551 7.465 1.00 75.12 90 VAL A N 1
ATOM 722 C CA . VAL A 1 90 ? 2.141 12.470 8.568 1.00 75.12 90 VAL A CA 1
ATOM 723 C C . VAL A 1 90 ? 0.643 12.787 8.600 1.00 75.12 90 VAL A C 1
ATOM 725 O O . VAL A 1 90 ? 0.029 12.794 9.667 1.00 75.12 90 VAL A O 1
ATOM 728 N N . GLU A 1 91 ? 0.026 13.017 7.442 1.00 74.50 91 GLU A N 1
ATOM 729 C CA . GLU A 1 91 ? -1.409 13.297 7.339 1.00 74.50 91 GLU A CA 1
ATOM 730 C C . GLU A 1 91 ? -2.257 12.084 7.762 1.00 74.50 91 GLU A C 1
ATOM 732 O O . GLU A 1 91 ? -3.270 12.234 8.449 1.00 74.50 91 GLU A O 1
ATOM 737 N N . VAL A 1 92 ? -1.833 10.867 7.407 1.00 78.12 92 VAL A N 1
ATOM 738 C CA . VAL A 1 92 ? -2.491 9.622 7.833 1.00 78.12 92 VAL A CA 1
ATOM 739 C C . VAL A 1 92 ? -2.405 9.441 9.350 1.00 78.12 92 VAL A C 1
ATOM 741 O O . VAL A 1 92 ? -3.421 9.132 9.976 1.00 78.12 92 VAL A O 1
ATOM 744 N N . GLU A 1 93 ? -1.238 9.672 9.958 1.00 75.56 93 GLU A N 1
ATOM 745 C CA . GLU A 1 93 ? -1.070 9.611 11.417 1.00 75.56 93 GLU A CA 1
ATOM 746 C C . GLU A 1 93 ? -1.925 10.662 12.135 1.00 75.56 93 GLU A C 1
ATOM 748 O O . GLU A 1 93 ? -2.662 10.326 13.064 1.00 75.56 93 GLU A O 1
ATOM 753 N N . SER A 1 94 ? -1.912 11.903 11.644 1.00 74.81 94 SER A N 1
ATOM 754 C CA . SER A 1 94 ? -2.723 13.008 12.166 1.00 74.81 94 SER A CA 1
ATOM 755 C C . SER A 1 94 ? -4.221 12.682 12.138 1.00 74.81 94 SER A C 1
ATOM 757 O O . SER A 1 94 ? -4.927 12.823 13.141 1.00 74.81 94 SER A O 1
ATOM 759 N N . ARG A 1 95 ? -4.720 12.143 11.019 1.00 73.88 95 ARG A N 1
ATOM 760 C CA . ARG A 1 95 ? -6.121 11.709 10.898 1.00 73.88 95 ARG A CA 1
ATOM 761 C C . ARG A 1 95 ? -6.443 10.516 11.791 1.00 73.88 95 ARG A C 1
ATOM 763 O O . ARG A 1 95 ? -7.558 10.426 12.309 1.00 73.88 95 ARG A O 1
ATOM 770 N N . ALA A 1 96 ? -5.495 9.600 11.992 1.00 80.75 96 ALA A N 1
ATOM 771 C CA . ALA A 1 96 ? -5.666 8.486 12.917 1.00 80.75 96 ALA A CA 1
ATOM 772 C C . ALA A 1 96 ? -5.781 8.978 14.370 1.00 80.75 96 ALA A C 1
ATOM 774 O O . ALA A 1 96 ? -6.641 8.494 15.111 1.00 80.75 96 ALA A O 1
ATOM 775 N N . ASP A 1 97 ? -4.977 9.967 14.765 1.00 80.12 97 ASP A N 1
ATOM 776 C CA . ASP A 1 97 ? -5.042 10.607 16.082 1.00 80.12 97 ASP A CA 1
ATOM 777 C C . ASP A 1 97 ? -6.337 11.391 16.292 1.00 80.12 97 ASP A C 1
ATOM 779 O O . ASP A 1 97 ? -6.984 11.265 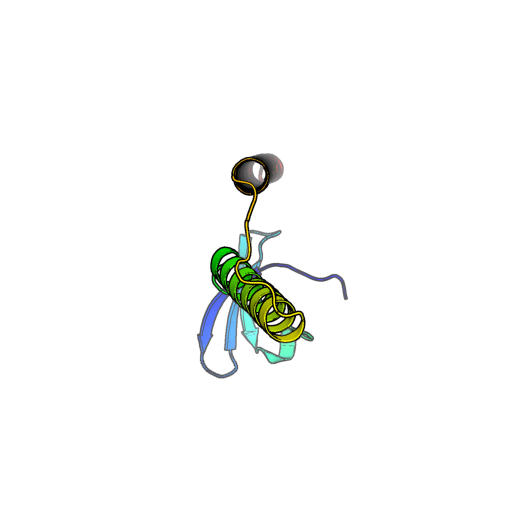17.336 1.00 80.12 97 ASP A O 1
ATOM 783 N N . GLU A 1 98 ? -6.777 12.134 15.281 1.00 78.44 98 GLU A N 1
ATOM 784 C CA . GLU A 1 98 ? -8.057 12.835 15.302 1.00 78.44 98 GLU A CA 1
ATOM 785 C C . GLU A 1 98 ? -9.230 11.861 15.479 1.00 78.44 98 GLU A C 1
ATOM 787 O O . GLU A 1 98 ? -10.102 12.077 16.325 1.00 78.44 98 GLU A O 1
ATOM 792 N N . LEU A 1 99 ? -9.221 10.734 14.764 1.00 83.56 99 LEU A N 1
ATOM 793 C CA . LEU A 1 99 ? -10.225 9.684 14.926 1.00 83.56 99 LEU A CA 1
ATOM 794 C C . LEU A 1 99 ? -10.197 9.055 16.325 1.00 83.56 99 LEU A C 1
ATOM 796 O O . LEU A 1 99 ? -11.260 8.789 16.888 1.00 83.56 99 LEU A O 1
ATOM 800 N N . ARG A 1 100 ? -9.015 8.831 16.916 1.00 85.75 100 ARG A N 1
ATOM 801 C CA . ARG A 1 100 ? -8.889 8.337 18.302 1.00 85.75 100 ARG A CA 1
ATOM 802 C C . ARG A 1 100 ? -9.476 9.333 19.302 1.00 85.75 100 ARG A C 1
ATOM 804 O O . ARG A 1 100 ? -10.225 8.925 20.190 1.00 85.75 100 ARG A O 1
ATOM 811 N N . ARG A 1 101 ? -9.193 10.629 19.134 1.00 84.81 101 ARG A N 1
ATOM 812 C CA . ARG A 1 101 ? -9.738 11.706 19.973 1.00 84.81 101 ARG A CA 1
ATOM 813 C C . ARG A 1 101 ? -11.262 11.780 19.878 1.00 84.81 101 ARG A C 1
ATOM 815 O O . ARG A 1 101 ? -11.934 11.730 20.903 1.00 84.81 101 ARG A O 1
ATOM 822 N N . LEU A 1 102 ? -11.809 11.806 18.663 1.00 80.50 102 LEU A N 1
ATOM 823 C CA . LEU A 1 102 ? -13.258 11.858 18.437 1.00 80.50 102 LEU A CA 1
ATOM 824 C C . LEU A 1 102 ? -13.984 10.627 19.003 1.00 80.50 102 LEU A C 1
ATOM 826 O O . LEU A 1 102 ? -15.117 10.734 19.474 1.00 80.50 102 LEU A O 1
ATOM 830 N N . ARG A 1 103 ? -13.344 9.450 19.001 1.00 77.44 103 ARG A N 1
ATOM 831 C CA . ARG A 1 103 ? -13.877 8.249 19.670 1.00 77.44 103 ARG A CA 1
ATOM 832 C C . ARG A 1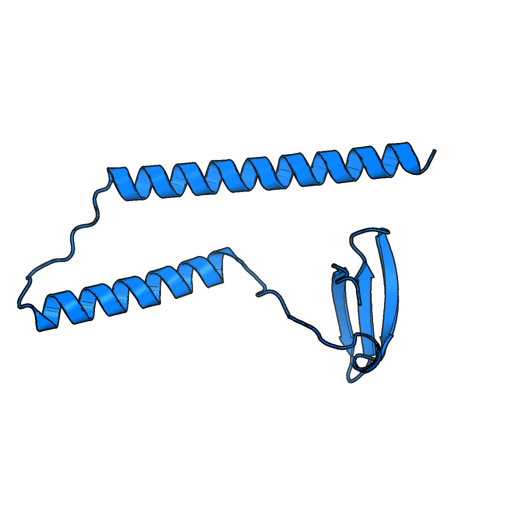 103 ? -13.890 8.389 21.188 1.00 77.44 103 ARG A C 1
ATOM 834 O O . ARG A 1 103 ? -14.870 7.999 21.813 1.00 77.44 103 ARG A O 1
ATOM 841 N N . ALA A 1 104 ? -12.833 8.948 21.775 1.00 78.69 104 ALA A N 1
ATOM 842 C CA . ALA A 1 104 ? -12.762 9.183 23.215 1.00 78.69 104 ALA A CA 1
ATOM 843 C C . ALA A 1 104 ? -13.793 10.222 23.691 1.00 78.69 104 ALA A C 1
ATOM 845 O O . ALA A 1 104 ? -14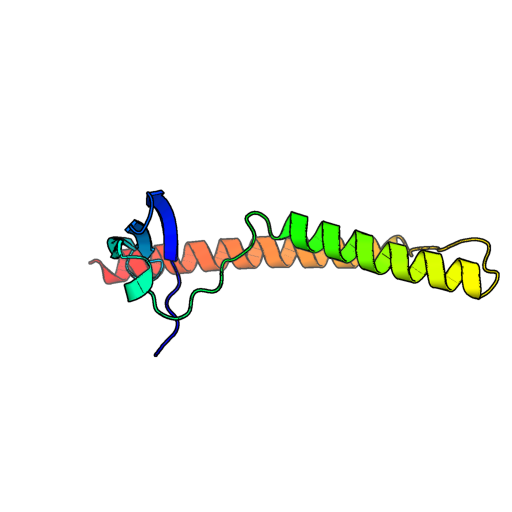.323 10.099 24.793 1.00 78.69 104 ALA A O 1
ATOM 846 N N . GLU A 1 105 ? -14.097 11.222 22.862 1.00 79.62 105 GLU A N 1
ATOM 847 C CA . GLU A 1 105 ? -15.115 12.240 23.145 1.00 79.62 105 GLU A CA 1
ATOM 848 C C . GLU A 1 105 ? -16.544 11.692 23.039 1.00 79.62 105 GLU A C 1
ATOM 850 O O . GLU A 1 105 ? -17.355 11.982 23.909 1.00 79.62 105 GLU A O 1
ATOM 855 N N . ASN A 1 106 ? -16.844 10.849 22.042 1.00 66.44 106 ASN A N 1
ATOM 856 C CA . ASN A 1 106 ? -18.168 10.222 21.895 1.00 66.44 106 ASN A CA 1
ATOM 857 C C . ASN A 1 106 ? -18.455 9.102 22.915 1.00 66.44 106 ASN A C 1
ATOM 859 O O . ASN A 1 106 ? -19.594 8.657 23.026 1.00 66.44 106 ASN A O 1
ATOM 863 N N . ALA A 1 107 ? -17.437 8.610 23.625 1.00 66.25 107 ALA A N 1
ATOM 864 C CA . ALA A 1 107 ? -17.585 7.586 24.661 1.00 66.25 107 ALA A CA 1
ATOM 865 C C . ALA A 1 107 ? -17.911 8.160 26.060 1.00 66.25 107 ALA A C 1
ATOM 867 O O . ALA A 1 107 ? -18.040 7.385 27.011 1.00 66.25 107 ALA A O 1
ATOM 868 N N . LYS A 1 108 ? -18.009 9.490 26.196 1.00 54.84 108 LYS A N 1
ATOM 869 C CA . LYS A 1 108 ? -18.451 10.204 27.406 1.00 54.84 108 LYS A CA 1
ATOM 870 C C . LYS A 1 108 ? -19.913 10.616 27.301 1.00 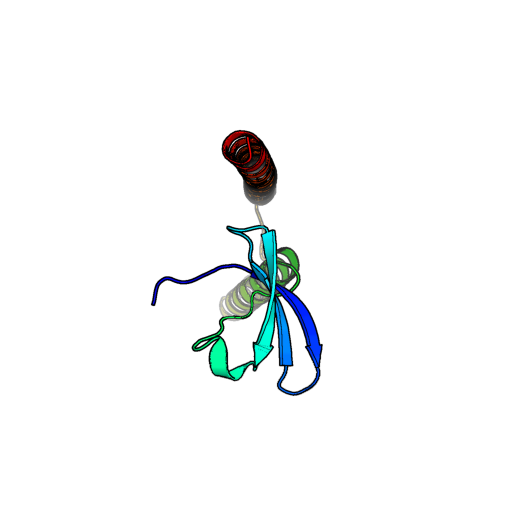54.84 108 LYS A C 1
ATOM 872 O O . LYS A 1 108 ? -20.566 10.613 28.367 1.00 54.84 108 LYS A O 1
#

Nearest PDB structures (foldseek):
  5t45-assembly1_A  TM=8.781E-01  e=5.949E-01  Gallus gallus
  3vs5-assembly1_A  TM=7.141E-01  e=5.210E-01  Homo sapiens
  1x27-assembly1_F  TM=6.851E-01  e=4.562E-01  Homo sapiens
  7unc-assembly1_Z  TM=6.840E-01  e=1.319E+00  Homo sapiens
  7cso-assembly2_B  TM=8.864E-01  e=4.077E+00  Mus musculus

Sequence (108 aa):
GRWRHGRVLELQGEEVTVEWTASNFVERLPLRELGEVEWLPPDPAQEMAGWLEENTAAALQAAVDDDHDAILYDPEDVREEAEALRWMSVEVESRADELRRLRAENAK